Protein AF-A0A2V8G2G8-F1 (afdb_monomer_lite)

pLDDT: mean 90.07, std 10.52, range [40.41, 98.62]

Secondary structure (DSSP, 8-state):
-HHHHHHHHTT---HHHHHHHHHHHHHHHHHHHHHHHHHHHTT------PPP-----SSTHHHHHHHHHHHHHHHHHHHHHHHHHHHT-S-HHHHHHHHHHHHHHHHHHHHHHHHHTT---TT-PPPTTSPPP-----SSS---

Radius of gyration: 16.85 Å; chains: 1; bounding box: 39×32×53 Å

Foldseek 3Di:
DLLLLVVLLLVQWDVLLSVLSVVLNVVVVVLVVVVQVVCVVVVHHDDDDDRDDDDQDDDHPNSNLVSLVVLLVVLVVVLVVCVVVLVPDPPPVSSVSVVVVNVSSVLSSVLSVCVNVPDSCSVHDDDPPDDDDDDTRDSDPDDD

Sequence (144 aa):
MLLRHEAAARLVGQYDINNTYQYILNREEVQLSWLASAIAELGGTVTDEPEPARKASGKGAEAARAILQEDLADAQAFVDRWRPRVEAMSNARHRGMLRVILGETLEQKRFFEQALIGRTDLLGRREKTLAPAHGEVLPTRWIE

Structure (mmCIF, N/CA/C/O backbone):
data_AF-A0A2V8G2G8-F1
#
_entry.id   AF-A0A2V8G2G8-F1
#
loop_
_atom_site.group_PDB
_atom_site.id
_atom_site.type_symbol
_atom_site.label_atom_id
_atom_site.label_alt_id
_atom_site.label_comp_id
_atom_site.label_asym_id
_atom_site.label_entity_id
_atom_site.label_seq_id
_atom_site.pdbx_PDB_ins_code
_atom_site.Cartn_x
_atom_site.Cartn_y
_atom_site.Cartn_z
_atom_site.occupancy
_atom_site.B_iso_or_equiv
_atom_site.auth_seq_id
_atom_site.auth_comp_id
_atom_site.auth_asym_id
_atom_site.auth_atom_id
_atom_site.pdbx_PDB_model_num
ATOM 1 N N . MET A 1 1 ? 3.315 0.481 5.115 1.00 88.44 1 MET A N 1
ATOM 2 C CA . MET A 1 1 ? 3.847 -0.009 3.825 1.00 88.44 1 MET A CA 1
ATOM 3 C C . MET A 1 1 ? 4.535 1.107 3.058 1.00 88.44 1 MET A C 1
ATOM 5 O O . MET A 1 1 ? 5.570 0.807 2.490 1.00 88.44 1 MET A O 1
ATOM 9 N N . LEU A 1 2 ? 4.073 2.362 3.168 1.00 92.75 2 LEU A N 1
ATOM 10 C CA . LEU A 1 2 ? 4.725 3.577 2.643 1.00 92.75 2 LEU A CA 1
ATOM 11 C C . LEU A 1 2 ? 6.251 3.487 2.484 1.00 92.75 2 LEU A C 1
ATOM 13 O O . LEU A 1 2 ? 6.733 3.395 1.364 1.00 92.75 2 LEU A O 1
ATOM 17 N N . LEU A 1 3 ? 7.008 3.402 3.582 1.00 91.56 3 LEU A N 1
ATOM 18 C CA . LEU A 1 3 ? 8.478 3.375 3.526 1.00 91.56 3 LEU A CA 1
ATOM 19 C C . LEU A 1 3 ? 9.044 2.196 2.701 1.00 91.56 3 LEU A C 1
ATOM 21 O O . LEU A 1 3 ? 10.065 2.326 2.032 1.00 91.56 3 LEU A O 1
ATOM 25 N N . ARG A 1 4 ? 8.364 1.037 2.683 1.00 91.69 4 ARG A N 1
ATOM 26 C CA . ARG A 1 4 ? 8.736 -0.096 1.811 1.00 91.69 4 ARG A CA 1
ATOM 27 C C . ARG A 1 4 ? 8.503 0.226 0.340 1.00 91.69 4 ARG A C 1
ATOM 29 O O . ARG A 1 4 ? 9.344 -0.129 -0.487 1.00 91.69 4 ARG A O 1
ATOM 36 N N . HIS A 1 5 ? 7.378 0.857 0.013 1.00 94.31 5 HIS A N 1
ATOM 37 C CA . HIS A 1 5 ? 7.056 1.267 -1.350 1.00 94.31 5 HIS A CA 1
ATOM 38 C C . HIS A 1 5 ? 7.974 2.397 -1.834 1.00 94.31 5 HIS A C 1
ATOM 40 O O . HIS A 1 5 ? 8.356 2.401 -3.000 1.00 94.31 5 HIS A O 1
ATOM 46 N N . GLU A 1 6 ? 8.413 3.300 -0.952 1.00 92.25 6 GLU A N 1
ATOM 47 C CA . GLU A 1 6 ? 9.411 4.321 -1.292 1.00 92.25 6 GLU A CA 1
ATOM 48 C C . GLU A 1 6 ? 10.749 3.675 -1.644 1.00 92.25 6 GLU A C 1
ATOM 50 O O . GLU A 1 6 ? 11.331 3.970 -2.689 1.00 92.25 6 GLU A O 1
ATOM 55 N N . ALA A 1 7 ? 11.206 2.726 -0.823 1.00 90.25 7 ALA A N 1
ATOM 56 C CA . ALA A 1 7 ? 12.416 1.969 -1.107 1.00 90.25 7 ALA A CA 1
ATOM 57 C C . ALA A 1 7 ? 12.304 1.161 -2.415 1.00 90.25 7 ALA A C 1
ATOM 59 O O . ALA A 1 7 ? 13.256 1.118 -3.193 1.00 90.25 7 ALA A O 1
ATOM 60 N N . ALA A 1 8 ? 11.141 0.562 -2.696 1.00 91.38 8 ALA A N 1
ATOM 61 C CA . ALA A 1 8 ? 10.878 -0.134 -3.958 1.00 91.38 8 ALA A CA 1
ATOM 62 C C . ALA A 1 8 ? 10.917 0.810 -5.167 1.00 91.38 8 ALA A C 1
ATOM 64 O O . ALA A 1 8 ? 11.556 0.493 -6.171 1.00 91.38 8 ALA A O 1
ATOM 65 N N . ALA A 1 9 ? 10.308 1.992 -5.062 1.00 91.75 9 ALA A N 1
ATOM 66 C CA . ALA A 1 9 ? 10.296 2.987 -6.129 1.00 91.75 9 ALA A CA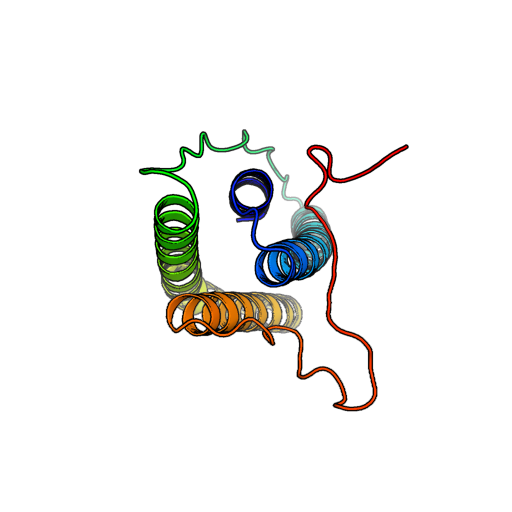 1
ATOM 67 C C . ALA A 1 9 ? 11.712 3.444 -6.525 1.00 91.75 9 ALA A C 1
ATOM 69 O O . ALA A 1 9 ? 11.948 3.775 -7.682 1.00 91.75 9 ALA A O 1
ATOM 70 N N . ARG A 1 10 ? 12.690 3.409 -5.611 1.00 88.50 10 ARG A N 1
ATOM 71 C CA . ARG A 1 10 ? 14.097 3.711 -5.945 1.00 88.50 10 ARG A CA 1
ATOM 72 C C . ARG A 1 10 ? 14.798 2.592 -6.724 1.00 88.50 10 ARG A C 1
ATOM 74 O O . ARG A 1 10 ? 15.849 2.820 -7.314 1.00 88.50 10 ARG A O 1
ATOM 81 N N . LEU A 1 11 ? 14.245 1.382 -6.712 1.00 89.06 11 LEU A N 1
ATOM 82 C CA . LEU A 1 11 ? 14.850 0.180 -7.294 1.00 89.06 11 LEU A CA 1
ATOM 83 C C . LEU A 1 11 ? 14.154 -0.274 -8.587 1.00 89.06 11 LEU A C 1
ATOM 85 O O . LEU A 1 11 ? 14.747 -0.997 -9.389 1.00 89.06 11 LEU A O 1
ATOM 89 N N . VAL A 1 12 ? 12.906 0.143 -8.811 1.00 90.31 12 VAL A N 1
ATOM 90 C CA . VAL A 1 12 ? 12.122 -0.227 -9.995 1.00 90.31 12 VAL A CA 1
ATOM 91 C C . VAL A 1 12 ? 12.280 0.828 -11.088 1.00 90.31 12 VAL A C 1
ATOM 93 O O . VAL A 1 12 ? 11.620 1.860 -11.078 1.00 90.31 12 VAL A O 1
ATOM 96 N N . GLY A 1 13 ? 13.148 0.544 -12.061 1.00 89.00 13 GLY A N 1
ATOM 97 C CA . GLY A 1 13 ? 13.458 1.468 -13.160 1.00 89.00 13 GLY A CA 1
ATOM 98 C C . GLY A 1 13 ? 12.463 1.476 -14.328 1.00 89.00 13 GLY A C 1
ATOM 99 O O . GLY A 1 13 ? 12.563 2.340 -15.195 1.00 89.00 13 GLY A O 1
ATOM 100 N N . GLN A 1 14 ? 11.512 0.534 -14.398 1.00 90.31 14 GLN A N 1
ATOM 101 C CA . GLN A 1 14 ? 10.503 0.555 -15.463 1.00 90.31 14 GLN A CA 1
ATOM 102 C C . GLN A 1 14 ? 9.518 1.699 -15.200 1.00 90.31 14 GLN A C 1
ATOM 104 O O . GLN A 1 14 ? 8.870 1.735 -14.157 1.00 90.31 14 GLN A O 1
ATOM 109 N N . TYR A 1 15 ? 9.423 2.618 -16.158 1.00 89.50 15 TYR A N 1
ATOM 110 C CA . TYR A 1 15 ? 8.749 3.906 -16.001 1.00 89.50 15 TYR A CA 1
ATOM 111 C C . TYR A 1 15 ? 7.276 3.810 -15.563 1.00 89.50 15 TYR A C 1
ATOM 113 O O . TYR A 1 15 ? 6.872 4.483 -14.618 1.00 89.50 15 TYR A O 1
ATOM 121 N N . ASP A 1 16 ? 6.465 2.960 -16.195 1.00 90.75 16 ASP A N 1
ATOM 122 C CA . ASP A 1 16 ? 5.027 2.875 -15.894 1.00 90.75 16 ASP A CA 1
ATOM 123 C C . ASP A 1 16 ? 4.738 2.207 -14.539 1.00 90.75 16 ASP A C 1
ATOM 125 O O . ASP A 1 16 ? 3.850 2.627 -13.790 1.00 90.75 16 ASP A O 1
ATOM 129 N N . ILE A 1 17 ? 5.519 1.186 -14.188 1.00 93.88 17 ILE A N 1
ATOM 130 C CA . ILE A 1 17 ? 5.476 0.526 -12.884 1.00 93.88 17 ILE A CA 1
ATOM 131 C C . ILE A 1 17 ? 5.948 1.513 -11.812 1.00 93.88 17 ILE A C 1
ATOM 133 O O . ILE A 1 17 ? 5.313 1.618 -10.765 1.00 93.88 17 ILE A O 1
ATOM 137 N N . ASN A 1 18 ? 6.997 2.299 -12.073 1.00 93.69 18 ASN A N 1
ATOM 138 C CA . ASN A 1 18 ? 7.444 3.333 -11.142 1.00 93.69 18 ASN A CA 1
ATOM 139 C C . ASN A 1 18 ? 6.376 4.413 -10.920 1.00 93.69 18 ASN A C 1
ATOM 141 O O . ASN A 1 18 ? 6.060 4.735 -9.779 1.00 93.69 18 ASN A O 1
ATOM 145 N N . ASN A 1 19 ? 5.738 4.903 -11.985 1.00 92.75 19 ASN A N 1
ATOM 146 C CA . ASN A 1 19 ? 4.609 5.833 -11.869 1.00 92.75 19 ASN A CA 1
ATOM 147 C C . ASN A 1 19 ? 3.457 5.245 -11.046 1.00 92.75 19 ASN A C 1
ATOM 149 O O . ASN A 1 19 ? 2.780 5.964 -10.311 1.00 92.75 19 ASN A O 1
ATOM 153 N N . THR A 1 20 ? 3.255 3.931 -11.130 1.00 95.62 20 THR A N 1
ATOM 154 C CA . THR A 1 20 ? 2.288 3.228 -10.28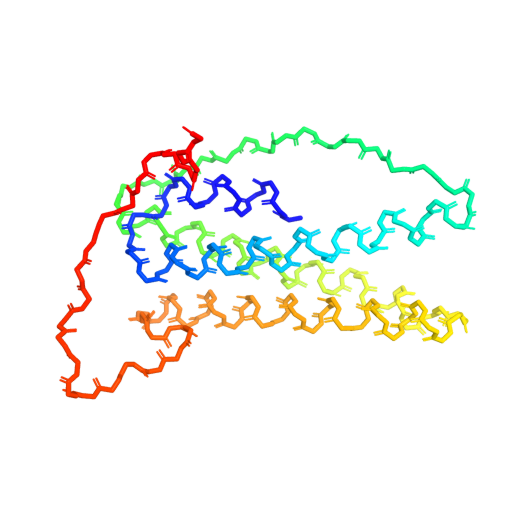6 1.00 95.62 20 THR A CA 1
ATOM 155 C C . THR A 1 20 ? 2.706 3.265 -8.817 1.00 95.62 20 THR A C 1
ATOM 157 O O . THR A 1 20 ? 1.867 3.568 -7.976 1.00 95.62 20 THR A O 1
ATOM 160 N N . TYR A 1 21 ? 3.990 3.082 -8.488 1.00 96.12 21 TYR A N 1
ATOM 161 C CA . TYR A 1 21 ? 4.478 3.330 -7.125 1.00 96.12 21 TYR A CA 1
ATOM 162 C C . TYR A 1 21 ? 4.222 4.770 -6.671 1.00 96.12 21 TYR A C 1
ATOM 164 O O . TYR A 1 21 ? 3.713 4.959 -5.572 1.00 96.12 21 TYR A O 1
ATOM 172 N N . GLN A 1 22 ? 4.487 5.782 -7.503 1.00 94.75 22 GLN A N 1
ATOM 173 C CA . GLN A 1 22 ? 4.217 7.181 -7.133 1.00 94.75 22 GLN A CA 1
ATOM 174 C C . GLN A 1 22 ? 2.732 7.420 -6.825 1.00 94.75 22 GLN A C 1
ATOM 176 O O . GLN A 1 22 ? 2.387 8.081 -5.847 1.00 94.75 22 GLN A O 1
ATOM 181 N N . TYR A 1 23 ? 1.840 6.830 -7.624 1.00 95.50 23 TYR A N 1
ATOM 182 C CA . TYR A 1 23 ? 0.401 6.865 -7.372 1.00 95.50 23 TYR A CA 1
ATOM 183 C C . TYR A 1 23 ? 0.026 6.215 -6.032 1.00 95.50 23 TYR A C 1
ATOM 185 O O . TYR A 1 23 ? -0.775 6.772 -5.278 1.00 95.50 23 TYR A O 1
ATOM 193 N N . ILE A 1 24 ? 0.606 5.050 -5.730 1.00 97.44 24 ILE A N 1
ATOM 194 C CA . ILE A 1 24 ? 0.381 4.327 -4.474 1.00 97.44 24 ILE A CA 1
ATOM 195 C C . ILE A 1 24 ? 0.855 5.163 -3.282 1.00 97.44 24 ILE A C 1
ATOM 197 O O . ILE A 1 24 ? 0.083 5.368 -2.347 1.00 97.44 24 ILE A O 1
ATOM 201 N N . LEU A 1 25 ? 2.078 5.691 -3.343 1.00 96.44 25 LEU A N 1
ATOM 202 C CA . LEU A 1 25 ? 2.686 6.486 -2.276 1.00 96.44 25 LEU A CA 1
ATOM 203 C C . LEU A 1 25 ? 1.844 7.715 -1.930 1.00 96.44 25 LEU A C 1
ATOM 205 O O . LEU A 1 25 ? 1.511 7.922 -0.766 1.00 96.44 25 LEU A O 1
ATOM 209 N N . ASN A 1 26 ? 1.400 8.465 -2.942 1.00 95.38 26 ASN A N 1
ATOM 210 C CA . ASN A 1 26 ? 0.548 9.636 -2.729 1.00 95.38 26 ASN A CA 1
ATOM 211 C C . ASN A 1 26 ? -0.766 9.275 -2.009 1.00 95.38 26 ASN A C 1
ATOM 213 O O . ASN A 1 26 ? -1.276 10.052 -1.204 1.00 95.38 26 ASN A O 1
ATOM 217 N N . ARG A 1 27 ? -1.338 8.093 -2.276 1.00 95.62 27 ARG A N 1
ATOM 218 C CA . ARG A 1 27 ? -2.544 7.622 -1.574 1.00 95.62 27 ARG A CA 1
ATOM 219 C C . ARG A 1 27 ? -2.245 7.184 -0.149 1.00 95.62 27 ARG A C 1
ATOM 221 O O . ARG A 1 27 ? -3.009 7.520 0.753 1.00 95.62 27 ARG A O 1
ATOM 228 N N . GLU A 1 28 ? -1.159 6.448 0.056 1.00 96.69 28 GLU A N 1
ATOM 229 C CA . GLU A 1 28 ? -0.748 5.994 1.383 1.00 96.69 28 GLU A CA 1
ATOM 230 C C . GLU A 1 28 ? -0.442 7.170 2.318 1.00 96.69 28 GLU A C 1
ATOM 232 O O . GLU A 1 28 ? -0.855 7.134 3.473 1.00 96.69 28 GLU A O 1
ATOM 237 N N . GLU A 1 29 ? 0.190 8.239 1.827 1.00 95.50 29 GLU A N 1
ATOM 238 C CA . GLU A 1 29 ? 0.437 9.469 2.596 1.00 95.50 29 GLU A CA 1
ATOM 239 C C . GLU A 1 29 ? -0.870 10.097 3.103 1.00 95.50 29 GLU A C 1
ATOM 241 O O . GLU A 1 29 ? -1.009 10.388 4.294 1.00 95.50 29 GLU A O 1
ATOM 246 N N . VAL A 1 30 ? -1.874 10.237 2.230 1.00 95.88 30 VAL A N 1
ATOM 247 C CA . VAL A 1 30 ? -3.193 10.775 2.608 1.00 95.88 30 VAL A CA 1
ATOM 248 C C . VAL A 1 30 ? -3.891 9.869 3.628 1.00 95.88 30 VAL A C 1
ATOM 250 O O . VAL A 1 30 ? -4.475 10.349 4.602 1.00 95.88 30 VAL A O 1
ATOM 253 N N . GLN A 1 31 ? -3.821 8.552 3.438 1.00 96.25 31 GLN A N 1
ATOM 254 C CA . GLN A 1 31 ? -4.427 7.577 4.348 1.00 96.25 31 GLN A CA 1
ATOM 255 C C . GLN A 1 31 ? -3.753 7.576 5.725 1.00 96.25 31 GLN A C 1
ATOM 257 O O . GLN A 1 31 ? -4.442 7.510 6.744 1.00 96.25 31 GLN A O 1
ATOM 262 N N . LEU A 1 32 ? -2.423 7.673 5.764 1.00 94.81 32 LEU A N 1
ATOM 263 C CA . LEU A 1 32 ? -1.651 7.757 7.001 1.00 94.81 32 LEU A CA 1
ATOM 264 C C . LEU A 1 32 ? -1.897 9.077 7.727 1.00 94.81 32 LEU A C 1
ATOM 266 O O . LEU A 1 32 ? -2.049 9.059 8.945 1.00 94.81 32 LEU A O 1
ATOM 270 N N . SER A 1 33 ? -2.021 10.191 7.000 1.00 95.06 33 SER A N 1
ATOM 271 C CA . SER A 1 33 ? -2.422 11.476 7.579 1.00 95.06 33 SER A CA 1
ATOM 272 C C . SER A 1 33 ? -3.785 11.368 8.270 1.00 95.06 33 SER A C 1
ATOM 274 O O . SER A 1 33 ? -3.910 11.710 9.446 1.00 95.06 33 SER A O 1
ATOM 276 N N . TRP A 1 34 ? -4.783 10.788 7.591 1.00 96.19 34 TRP A N 1
ATOM 277 C CA . TRP A 1 34 ? -6.096 10.545 8.190 1.00 96.19 34 TRP A CA 1
ATOM 278 C C . TRP A 1 34 ? -6.013 9.639 9.429 1.00 96.19 34 TRP A C 1
ATOM 280 O O . TRP A 1 34 ? -6.628 9.936 10.455 1.00 96.19 34 TRP A O 1
ATOM 290 N N . LEU A 1 35 ? -5.245 8.546 9.355 1.00 95.44 35 LEU A N 1
ATOM 291 C CA . LEU A 1 35 ? -5.094 7.602 10.462 1.00 95.44 35 LEU A CA 1
ATOM 292 C C . LEU A 1 35 ? -4.417 8.254 11.673 1.00 95.44 35 LEU A C 1
ATOM 294 O O . LEU A 1 35 ? -4.859 8.042 12.800 1.00 95.44 35 LEU A O 1
ATOM 298 N N . ALA A 1 36 ? -3.385 9.066 11.446 1.00 95.06 36 ALA A N 1
ATOM 299 C CA . ALA A 1 36 ? -2.693 9.795 12.499 1.00 95.06 36 ALA A CA 1
ATOM 300 C C . ALA A 1 36 ? -3.632 10.774 13.215 1.00 95.06 36 ALA A C 1
ATOM 302 O O . ALA A 1 36 ? -3.677 10.782 14.446 1.00 95.06 36 ALA A O 1
ATOM 303 N N . SER A 1 37 ? -4.443 11.528 12.464 1.00 96.00 37 SER A N 1
ATOM 304 C CA . SER A 1 37 ? -5.473 12.395 13.046 1.00 96.00 37 SER A CA 1
ATOM 305 C C . SER A 1 37 ? -6.494 11.599 13.861 1.00 96.00 37 SER A C 1
ATOM 307 O O . SER A 1 37 ? -6.777 11.962 14.998 1.00 96.00 37 SER A O 1
ATOM 309 N N . ALA A 1 38 ? -6.993 10.476 13.336 1.00 95.44 38 ALA A N 1
ATOM 310 C CA . ALA A 1 38 ? -7.962 9.638 14.043 1.00 95.44 38 ALA A CA 1
ATOM 311 C C . ALA A 1 38 ? -7.392 9.032 15.341 1.00 95.44 38 ALA A C 1
ATOM 313 O O . ALA A 1 38 ? -8.103 8.927 16.340 1.00 95.44 38 ALA A O 1
ATOM 314 N N . ILE A 1 39 ? -6.114 8.641 15.350 1.00 95.06 39 ILE A N 1
ATOM 315 C CA . ILE A 1 39 ? -5.424 8.157 16.556 1.00 95.06 39 ILE A CA 1
ATOM 316 C C . ILE A 1 39 ? -5.301 9.282 17.589 1.00 95.06 39 ILE A C 1
ATOM 318 O O . ILE A 1 39 ? -5.613 9.062 18.760 1.00 95.06 39 ILE A O 1
ATOM 322 N N . ALA A 1 40 ? -4.903 10.483 17.163 1.00 96.25 40 ALA A N 1
ATOM 323 C CA . ALA A 1 40 ? -4.775 11.641 18.044 1.00 96.25 40 ALA A CA 1
ATOM 324 C C . ALA A 1 40 ? -6.124 12.068 18.653 1.00 96.25 40 ALA A C 1
ATOM 326 O O . ALA A 1 40 ? -6.200 12.337 19.849 1.00 96.25 40 ALA A O 1
ATOM 327 N N . GLU A 1 41 ? -7.209 12.059 17.869 1.00 94.75 41 GLU A N 1
ATOM 328 C CA . GLU A 1 41 ? -8.575 12.334 18.349 1.00 94.75 41 GLU A CA 1
ATOM 329 C C . GLU A 1 41 ? -9.034 11.345 19.434 1.00 94.75 41 GLU A C 1
ATOM 331 O O . GLU A 1 41 ? -9.823 11.696 20.310 1.00 94.75 41 GLU A O 1
ATOM 336 N N . LEU A 1 42 ? -8.522 10.112 19.402 1.00 95.25 42 LEU A N 1
ATOM 337 C CA . LEU A 1 42 ? -8.772 9.087 20.418 1.00 95.25 42 LEU A CA 1
ATOM 338 C C . LEU A 1 42 ? -7.808 9.173 21.617 1.00 95.25 42 LEU A C 1
ATOM 340 O O . LEU A 1 42 ? -7.851 8.309 22.492 1.00 95.25 42 LEU A O 1
ATOM 344 N N . GLY A 1 43 ? -6.943 10.192 21.668 1.00 96.62 43 GLY A N 1
ATOM 345 C CA . GLY A 1 43 ? -5.943 10.388 22.721 1.00 96.62 43 GLY A CA 1
ATOM 346 C C . GLY A 1 43 ? -4.708 9.491 22.594 1.00 96.62 43 GLY A C 1
ATOM 347 O O . GLY A 1 43 ? -3.943 9.369 23.549 1.00 96.62 43 GLY A O 1
ATOM 348 N N . GLY A 1 44 ? -4.520 8.836 21.446 1.00 95.75 44 GLY A N 1
ATOM 349 C CA . GLY A 1 44 ? -3.334 8.038 21.151 1.00 95.75 44 GLY A CA 1
ATOM 350 C C . GLY A 1 44 ? -2.183 8.870 20.585 1.00 95.75 44 GLY A C 1
ATOM 351 O O . GLY A 1 44 ? -2.344 10.029 20.204 1.00 95.75 44 GLY A O 1
ATOM 352 N N . THR A 1 45 ? -1.014 8.244 20.479 1.00 93.81 45 THR A N 1
ATOM 353 C CA . THR A 1 45 ? 0.171 8.812 19.830 1.00 93.81 45 THR A CA 1
ATOM 354 C C . THR A 1 45 ? 0.624 7.912 18.687 1.00 93.81 45 THR A C 1
ATOM 356 O O . THR A 1 45 ? 0.543 6.685 18.770 1.00 93.81 45 THR A O 1
ATOM 359 N N . VAL A 1 46 ? 1.086 8.526 17.599 1.00 89.44 46 VAL A N 1
ATOM 360 C CA . VAL A 1 46 ? 1.734 7.819 16.491 1.00 89.44 46 VAL A CA 1
ATOM 361 C C . VAL A 1 46 ? 3.234 7.808 16.752 1.00 89.44 46 VAL A C 1
ATOM 363 O O . VAL A 1 46 ? 3.796 8.816 17.173 1.00 89.44 46 VAL A O 1
ATOM 366 N N . THR A 1 47 ? 3.871 6.664 16.527 1.00 86.56 47 THR A N 1
ATOM 367 C CA . THR A 1 47 ? 5.323 6.507 16.625 1.00 86.56 47 THR A CA 1
ATOM 368 C C . THR A 1 47 ? 5.930 6.433 15.238 1.00 86.56 47 THR A C 1
ATOM 370 O O . THR A 1 47 ? 5.379 5.755 14.369 1.00 86.56 47 THR A O 1
ATOM 373 N N . ASP A 1 48 ? 7.086 7.060 15.060 1.00 81.12 48 ASP A N 1
ATOM 374 C CA . ASP A 1 48 ? 7.853 6.918 13.830 1.00 81.12 48 ASP A CA 1
ATOM 375 C C . ASP A 1 48 ? 8.414 5.498 13.711 1.00 81.12 48 ASP A C 1
ATOM 377 O O . ASP A 1 48 ? 8.918 4.919 14.679 1.00 81.12 48 ASP A O 1
ATOM 381 N N . GLU A 1 49 ? 8.338 4.941 12.505 1.00 79.75 49 GLU A N 1
ATOM 382 C CA . GLU A 1 49 ? 9.024 3.701 12.158 1.00 79.75 49 GLU A CA 1
ATOM 383 C C . GLU A 1 49 ? 10.245 4.021 11.289 1.00 79.75 49 GLU A C 1
ATOM 385 O O . GLU A 1 49 ? 10.150 4.846 10.376 1.00 79.75 49 GLU A O 1
ATOM 390 N N . PRO A 1 50 ? 11.397 3.374 11.533 1.00 79.12 50 PRO A N 1
ATOM 391 C CA . PRO A 1 50 ? 12.548 3.532 10.661 1.00 79.12 50 PRO A CA 1
ATOM 392 C C . PRO A 1 50 ? 12.255 2.949 9.276 1.00 79.12 50 PRO A C 1
ATOM 394 O O . PRO A 1 50 ? 11.549 1.945 9.138 1.00 79.12 50 PRO A O 1
ATOM 397 N N . GLU A 1 51 ? 12.861 3.540 8.246 1.00 74.56 51 GLU A N 1
ATOM 398 C CA . GLU A 1 51 ? 12.777 2.998 6.895 1.00 74.56 51 GLU A CA 1
ATOM 399 C C . GLU A 1 51 ? 13.351 1.569 6.858 1.00 74.56 51 GLU A C 1
ATOM 401 O O . GLU A 1 51 ? 14.483 1.333 7.297 1.00 74.56 51 GLU A O 1
ATOM 406 N N . PRO A 1 52 ? 12.590 0.582 6.356 1.00 76.94 52 PRO A N 1
ATOM 407 C CA . PRO A 1 52 ? 13.066 -0.785 6.292 1.00 76.94 52 PRO A CA 1
ATOM 408 C C . PRO A 1 52 ? 14.169 -0.912 5.242 1.00 76.94 52 PRO A C 1
ATOM 410 O O . PRO A 1 52 ? 14.033 -0.456 4.108 1.00 76.94 52 PRO A O 1
ATOM 413 N N . ALA A 1 53 ? 15.245 -1.613 5.597 1.00 74.00 53 ALA A N 1
ATOM 414 C CA . ALA A 1 53 ? 16.302 -1.939 4.651 1.00 74.00 53 ALA A CA 1
ATOM 415 C C . ALA A 1 53 ? 15.753 -2.855 3.546 1.00 74.00 53 ALA A C 1
ATOM 417 O O . ALA A 1 53 ? 15.562 -4.054 3.762 1.00 74.00 53 ALA A O 1
ATOM 418 N N . ARG A 1 54 ? 15.523 -2.297 2.354 1.00 79.19 54 ARG A N 1
ATOM 419 C CA . ARG A 1 54 ? 15.123 -3.060 1.170 1.00 79.19 54 ARG A CA 1
ATOM 420 C C . ARG A 1 54 ? 16.325 -3.307 0.273 1.00 79.19 54 ARG A C 1
ATOM 422 O O . ARG A 1 54 ? 17.108 -2.400 -0.000 1.00 79.19 54 ARG A O 1
ATOM 429 N N . LYS A 1 55 ? 16.488 -4.547 -0.178 1.00 75.00 55 LYS A N 1
ATOM 430 C CA . LYS A 1 55 ? 17.563 -4.935 -1.093 1.00 75.00 55 LYS A CA 1
ATOM 431 C C . LYS A 1 55 ? 16.949 -5.575 -2.320 1.00 75.00 55 LYS A C 1
ATOM 433 O O . LYS A 1 55 ? 16.182 -6.520 -2.199 1.00 75.00 55 LYS A O 1
ATOM 438 N N . ALA A 1 56 ? 17.322 -5.080 -3.492 1.00 74.25 56 ALA A N 1
ATOM 439 C CA . ALA A 1 56 ? 16.984 -5.748 -4.734 1.00 74.25 56 ALA A CA 1
ATOM 440 C C . ALA A 1 56 ? 17.806 -7.046 -4.823 1.00 74.25 56 ALA A C 1
ATOM 442 O O . ALA A 1 56 ? 19.034 -7.014 -4.701 1.00 74.25 56 ALA A O 1
ATOM 443 N N . SER A 1 57 ? 17.146 -8.188 -5.002 1.00 73.38 57 SER A N 1
ATOM 444 C CA . SER A 1 57 ? 17.822 -9.449 -5.310 1.00 73.38 57 SER A CA 1
ATOM 445 C C . SER A 1 57 ? 17.896 -9.618 -6.832 1.00 73.38 57 SER A C 1
ATOM 447 O O . SER A 1 57 ? 16.904 -9.460 -7.528 1.00 73.38 57 SER A O 1
ATOM 449 N N . GLY A 1 58 ? 19.081 -9.892 -7.384 1.00 72.06 58 GLY A N 1
ATOM 450 C CA . GLY A 1 58 ? 19.274 -9.974 -8.842 1.00 72.06 58 GLY A CA 1
ATOM 451 C C . GLY A 1 58 ? 19.597 -8.629 -9.512 1.00 72.06 58 GLY A C 1
ATOM 452 O O . GLY A 1 58 ? 20.035 -7.685 -8.858 1.00 72.06 58 GLY A O 1
ATOM 453 N N . LYS A 1 59 ? 19.454 -8.552 -10.845 1.00 73.00 59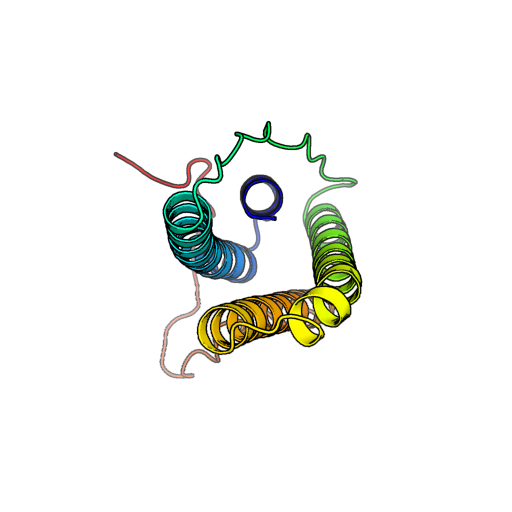 LYS A N 1
ATOM 454 C CA . LYS A 1 59 ? 19.777 -7.359 -11.656 1.00 73.00 59 LYS A CA 1
ATOM 455 C C . LYS A 1 59 ? 18.620 -6.996 -12.588 1.00 73.00 59 LYS A C 1
ATOM 457 O O . LYS A 1 59 ? 17.973 -7.882 -13.140 1.00 73.00 59 LYS A O 1
ATOM 462 N N . GLY A 1 60 ? 18.406 -5.698 -12.812 1.00 81.62 60 GLY A N 1
ATOM 463 C CA . GLY A 1 60 ? 17.446 -5.193 -13.798 1.00 81.62 60 GLY A CA 1
ATOM 464 C C . GLY A 1 60 ? 16.021 -5.710 -13.571 1.00 81.62 60 GLY A C 1
ATOM 465 O O . GLY A 1 60 ? 15.481 -5.590 -12.474 1.00 81.62 60 GLY A O 1
ATOM 466 N N . ALA A 1 61 ? 15.420 -6.299 -14.608 1.00 84.19 61 ALA A N 1
ATOM 467 C CA . ALA A 1 61 ? 14.039 -6.784 -14.581 1.00 84.19 61 ALA A CA 1
ATOM 468 C C . ALA A 1 61 ? 13.780 -7.873 -13.522 1.00 84.19 61 ALA A C 1
ATOM 470 O O . ALA A 1 61 ? 12.714 -7.874 -12.912 1.00 84.19 61 ALA A O 1
ATOM 471 N N . GLU A 1 62 ? 14.753 -8.749 -13.250 1.00 86.38 62 GLU A N 1
ATOM 472 C CA . GLU A 1 62 ? 14.627 -9.775 -12.202 1.00 86.38 62 GLU A CA 1
ATOM 473 C C . GLU A 1 62 ? 14.531 -9.146 -10.810 1.00 86.38 62 GLU A C 1
ATOM 475 O O . GLU A 1 62 ? 13.722 -9.561 -9.983 1.00 86.38 62 GLU A O 1
ATOM 480 N N . ALA A 1 63 ? 15.301 -8.080 -10.581 1.00 87.44 63 ALA A N 1
ATOM 481 C CA . ALA A 1 63 ? 15.275 -7.352 -9.321 1.00 87.44 63 ALA A CA 1
ATOM 482 C C . ALA A 1 63 ? 13.935 -6.637 -9.106 1.00 87.44 63 ALA A C 1
ATOM 484 O O . ALA A 1 63 ? 13.360 -6.706 -8.021 1.00 87.44 63 ALA A O 1
ATOM 485 N N . ALA A 1 64 ? 13.394 -6.021 -10.162 1.00 90.25 64 ALA A N 1
ATOM 486 C CA . ALA A 1 64 ? 12.058 -5.435 -10.128 1.00 90.25 64 ALA A CA 1
ATOM 487 C C . ALA A 1 64 ? 10.975 -6.499 -9.886 1.00 90.25 64 ALA A C 1
ATOM 489 O O . ALA A 1 64 ? 10.072 -6.287 -9.081 1.00 90.25 64 ALA A O 1
ATOM 490 N N . ARG A 1 65 ? 11.079 -7.669 -10.529 1.00 93.75 65 ARG A N 1
ATOM 491 C CA . ARG A 1 65 ? 10.139 -8.781 -10.338 1.00 93.75 65 ARG A CA 1
ATOM 492 C C . ARG A 1 65 ? 10.117 -9.271 -8.889 1.00 93.75 65 ARG A C 1
ATOM 494 O O . ARG A 1 65 ? 9.030 -9.467 -8.354 1.00 93.75 65 ARG A O 1
ATOM 501 N N . ALA A 1 66 ? 11.280 -9.434 -8.258 1.00 93.88 66 ALA A N 1
ATOM 502 C CA . ALA A 1 66 ? 11.368 -9.861 -6.862 1.00 93.88 66 ALA A CA 1
ATOM 503 C C . ALA A 1 66 ? 10.695 -8.853 -5.912 1.00 93.88 66 ALA A C 1
ATOM 505 O O . ALA A 1 66 ? 9.891 -9.238 -5.067 1.00 93.88 66 ALA A O 1
ATOM 506 N N . ILE A 1 67 ? 10.942 -7.555 -6.116 1.00 94.62 67 ILE A N 1
ATOM 507 C CA . ILE A 1 67 ? 10.322 -6.475 -5.331 1.00 94.62 67 ILE A CA 1
ATOM 508 C C . ILE A 1 67 ? 8.793 -6.494 -5.466 1.00 94.62 67 ILE A C 1
ATOM 510 O O . ILE A 1 67 ? 8.082 -6.438 -4.466 1.00 94.62 67 ILE A O 1
ATOM 514 N N . LEU A 1 68 ? 8.280 -6.635 -6.692 1.00 96.31 68 LEU A N 1
ATOM 515 C CA . LEU A 1 68 ? 6.838 -6.706 -6.946 1.00 96.31 68 LEU A CA 1
ATOM 516 C C . LEU A 1 68 ? 6.190 -7.934 -6.285 1.00 96.31 68 LEU A C 1
ATOM 518 O O . LEU A 1 68 ? 5.056 -7.853 -5.822 1.00 96.31 68 LEU A O 1
ATOM 522 N N . GLN A 1 69 ? 6.890 -9.073 -6.231 1.00 96.81 69 GLN A N 1
ATOM 523 C CA . GLN A 1 69 ? 6.409 -10.275 -5.537 1.00 96.81 69 GLN A CA 1
ATOM 524 C C . GLN A 1 69 ? 6.330 -10.073 -4.022 1.00 96.81 69 GLN A C 1
ATOM 526 O O . GLN A 1 69 ? 5.358 -10.504 -3.401 1.00 96.81 69 GLN A O 1
ATOM 531 N N . GLU A 1 70 ? 7.329 -9.415 -3.434 1.00 95.44 70 GLU A N 1
ATOM 532 C CA . GLU A 1 70 ? 7.316 -9.053 -2.016 1.00 95.44 70 GLU A CA 1
ATOM 533 C C . GLU A 1 70 ? 6.150 -8.112 -1.696 1.00 95.44 70 GLU A C 1
ATOM 535 O O . GLU A 1 70 ? 5.381 -8.395 -0.781 1.00 95.44 70 GLU A O 1
ATOM 540 N N . ASP A 1 71 ? 5.966 -7.043 -2.480 1.00 97.31 71 ASP A N 1
ATOM 541 C CA . ASP A 1 71 ? 4.886 -6.072 -2.256 1.00 97.31 71 ASP A CA 1
ATOM 542 C C . ASP A 1 71 ? 3.497 -6.696 -2.434 1.00 97.31 71 ASP A C 1
ATOM 544 O O . ASP A 1 71 ? 2.572 -6.415 -1.668 1.00 97.31 71 ASP A O 1
ATOM 548 N N . LEU A 1 72 ? 3.352 -7.612 -3.397 1.00 98.00 72 LEU A N 1
ATOM 549 C CA . LEU A 1 72 ? 2.138 -8.404 -3.567 1.00 98.00 72 LEU A CA 1
ATOM 550 C C . LEU A 1 72 ? 1.810 -9.224 -2.308 1.00 98.00 72 LEU A C 1
ATOM 552 O O . LEU A 1 72 ? 0.661 -9.240 -1.851 1.00 98.00 72 LEU A O 1
ATOM 556 N N . ALA A 1 73 ? 2.809 -9.922 -1.764 1.00 97.50 73 ALA A N 1
ATOM 557 C CA . ALA A 1 73 ? 2.651 -10.757 -0.578 1.00 97.50 73 ALA A CA 1
ATOM 558 C C . ALA A 1 73 ? 2.365 -9.912 0.672 1.00 97.50 73 ALA A C 1
ATOM 560 O O . ALA A 1 73 ? 1.467 -10.245 1.449 1.00 97.50 73 ALA A O 1
ATOM 561 N N . ASP A 1 74 ? 3.076 -8.797 0.834 1.00 97.06 74 ASP A N 1
ATOM 562 C CA . ASP A 1 74 ? 2.896 -7.853 1.934 1.00 97.06 74 ASP A CA 1
ATOM 563 C C . ASP A 1 74 ? 1.490 -7.242 1.938 1.00 97.06 74 ASP A C 1
ATOM 565 O O . ASP A 1 74 ? 0.852 -7.190 2.993 1.00 97.06 74 ASP A O 1
ATOM 569 N N . ALA A 1 75 ? 0.972 -6.838 0.774 1.00 98.12 75 ALA A N 1
ATOM 570 C CA . ALA A 1 75 ? -0.377 -6.292 0.651 1.00 98.12 75 ALA A CA 1
ATOM 571 C C . ALA A 1 75 ? -1.443 -7.310 1.090 1.00 98.12 75 ALA A C 1
ATOM 573 O O . ALA A 1 75 ? -2.350 -6.981 1.862 1.00 98.12 75 ALA A O 1
ATOM 574 N N . GLN A 1 76 ? -1.310 -8.570 0.661 1.00 98.38 76 GLN A N 1
ATOM 575 C CA . GLN A 1 76 ? -2.218 -9.640 1.076 1.00 98.38 76 GLN A CA 1
ATOM 576 C C . GLN A 1 76 ? -2.122 -9.902 2.587 1.00 98.38 76 GLN A C 1
ATOM 578 O O . GLN A 1 76 ? -3.137 -9.883 3.284 1.00 98.38 76 GLN A O 1
ATOM 583 N N . ALA A 1 77 ? -0.904 -10.062 3.112 1.00 98.31 77 ALA A N 1
ATOM 584 C CA . ALA A 1 77 ? -0.667 -10.297 4.534 1.00 98.31 77 ALA A CA 1
ATOM 585 C C . ALA A 1 77 ? -1.186 -9.144 5.409 1.00 98.31 77 ALA A C 1
ATOM 587 O O . ALA A 1 77 ? -1.731 -9.369 6.494 1.00 98.31 77 ALA A O 1
ATOM 588 N N . PHE A 1 78 ? -1.051 -7.898 4.944 1.00 97.88 78 PHE A N 1
ATOM 589 C CA . PHE A 1 78 ? -1.598 -6.728 5.619 1.00 97.88 78 PHE A CA 1
ATOM 590 C C . PHE A 1 78 ? -3.122 -6.812 5.722 1.00 97.88 78 PHE A C 1
ATOM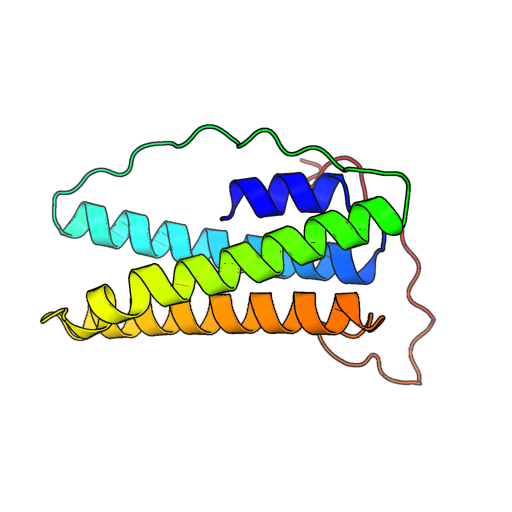 592 O O . PHE A 1 78 ? -3.671 -6.663 6.818 1.00 97.88 78 PHE A O 1
ATOM 599 N N . VAL A 1 79 ? -3.797 -7.094 4.608 1.00 98.56 79 VAL A N 1
ATOM 600 C CA . VAL A 1 79 ? -5.258 -7.185 4.550 1.00 98.56 79 VAL A CA 1
ATOM 601 C C . VAL A 1 79 ? -5.783 -8.333 5.405 1.00 98.56 79 VAL A C 1
ATOM 603 O O . VAL A 1 79 ? -6.703 -8.118 6.195 1.00 98.56 79 VAL A O 1
ATOM 606 N N . ASP A 1 80 ? -5.187 -9.520 5.311 1.00 98.62 80 ASP A N 1
ATOM 607 C CA . ASP A 1 80 ? -5.612 -10.694 6.085 1.00 98.62 80 ASP A CA 1
ATOM 608 C C . ASP A 1 80 ? -5.472 -10.466 7.587 1.00 98.62 80 ASP A C 1
ATOM 610 O O . ASP A 1 80 ? -6.362 -10.803 8.371 1.00 98.62 80 ASP A O 1
ATOM 614 N N . ARG A 1 81 ? -4.381 -9.814 7.995 1.00 98.44 81 ARG A N 1
ATOM 615 C CA . ARG A 1 81 ? -4.153 -9.445 9.390 1.00 98.44 81 ARG A CA 1
ATOM 616 C C . ARG A 1 81 ? -5.196 -8.444 9.887 1.00 98.44 81 ARG A C 1
ATOM 618 O O . ARG A 1 81 ? -5.700 -8.590 11.001 1.00 98.44 81 ARG A O 1
ATOM 625 N N . TRP A 1 82 ? -5.489 -7.393 9.128 1.00 98.31 82 TRP A N 1
ATOM 626 C CA . TRP A 1 82 ? -6.257 -6.258 9.649 1.00 98.31 82 TRP A CA 1
ATOM 627 C C . TRP A 1 82 ? -7.762 -6.369 9.450 1.00 98.31 82 TRP A C 1
ATOM 629 O O . TRP A 1 82 ? -8.507 -5.895 10.309 1.00 98.31 82 TRP A O 1
ATOM 639 N N . ARG A 1 83 ? -8.222 -7.049 8.398 1.00 98.56 83 ARG A N 1
ATOM 640 C CA . ARG A 1 83 ? -9.650 -7.229 8.108 1.00 98.56 83 ARG A CA 1
ATOM 641 C C . ARG A 1 83 ? -10.469 -7.678 9.326 1.00 98.56 83 ARG A C 1
ATOM 643 O O . ARG A 1 83 ? -11.386 -6.944 9.678 1.00 98.56 83 ARG A O 1
ATOM 650 N N . PRO A 1 84 ? -10.159 -8.784 10.032 1.00 98.62 84 PRO A N 1
ATOM 651 C CA . PRO A 1 84 ? -10.988 -9.214 11.162 1.00 98.62 84 PRO A CA 1
ATOM 652 C C . PRO A 1 84 ? -11.050 -8.178 12.297 1.00 98.62 84 PRO A C 1
ATOM 654 O O . PRO A 1 84 ? -12.087 -8.029 12.938 1.00 98.62 84 PRO A O 1
ATOM 657 N N . ARG A 1 85 ? -9.968 -7.419 12.522 1.00 98.31 85 ARG A N 1
ATOM 658 C CA . ARG A 1 85 ? -9.916 -6.368 13.551 1.00 98.31 85 ARG A CA 1
ATOM 659 C C . ARG A 1 85 ? -10.795 -5.178 13.180 1.00 98.31 85 ARG A C 1
ATOM 661 O O . ARG A 1 85 ? -11.527 -4.686 14.029 1.00 98.31 85 ARG A O 1
ATOM 668 N N . VAL A 1 86 ? -10.739 -4.751 11.917 1.00 98.19 86 VAL A N 1
ATOM 669 C CA . VAL A 1 86 ? -11.579 -3.668 11.384 1.00 98.19 86 VAL A CA 1
ATOM 670 C C . VAL A 1 86 ? -13.054 -4.056 11.454 1.00 98.19 86 VAL A C 1
ATOM 672 O O . VAL A 1 86 ? -13.878 -3.270 11.916 1.00 98.19 86 VAL A O 1
ATOM 675 N N . GLU A 1 87 ? -13.394 -5.284 11.062 1.00 98.25 87 GLU A N 1
ATOM 676 C CA . GLU A 1 87 ? -14.777 -5.770 11.084 1.00 98.25 87 GLU A CA 1
ATOM 677 C C . GLU A 1 87 ? -15.374 -5.823 12.497 1.00 98.25 87 GLU A C 1
ATOM 679 O O . GLU A 1 87 ? -16.549 -5.504 12.681 1.00 98.25 87 GLU A O 1
ATOM 684 N N . ALA A 1 88 ? -14.560 -6.132 13.508 1.00 98.12 88 ALA A N 1
ATOM 685 C CA . ALA A 1 88 ? -14.985 -6.162 14.905 1.00 98.12 88 ALA A CA 1
ATOM 686 C C . ALA A 1 88 ? -15.204 -4.768 15.535 1.00 98.12 88 ALA A C 1
ATOM 688 O O . ALA A 1 88 ? -15.721 -4.677 16.649 1.00 98.12 88 ALA A O 1
ATOM 689 N N . MET A 1 89 ? -14.823 -3.670 14.869 1.00 97.06 89 MET A N 1
ATOM 690 C CA . MET A 1 89 ? -14.935 -2.325 15.445 1.00 97.06 89 MET A CA 1
ATOM 691 C C . MET A 1 89 ? -16.391 -1.878 15.594 1.00 97.06 89 MET A C 1
ATOM 693 O O . MET A 1 89 ? -17.179 -1.970 14.654 1.00 97.06 89 MET A O 1
ATOM 697 N N . SER A 1 90 ? -16.727 -1.297 16.748 1.00 96.69 90 SER A N 1
ATOM 698 C CA . SER A 1 90 ? -18.050 -0.717 17.019 1.00 96.69 90 SER A CA 1
ATOM 699 C C . SER A 1 90 ? -18.255 0.649 16.352 1.00 96.69 90 SER A C 1
ATOM 701 O O . SER A 1 90 ? -19.353 0.952 15.887 1.00 96.69 90 SER A O 1
ATOM 703 N N . ASN A 1 91 ? -17.202 1.470 16.256 1.00 95.81 91 ASN A N 1
ATOM 704 C CA . ASN A 1 91 ? -17.269 2.787 15.624 1.00 95.81 91 ASN A CA 1
ATOM 705 C C . ASN A 1 91 ? -17.423 2.650 14.098 1.00 95.81 91 ASN A C 1
ATOM 707 O O . ASN A 1 91 ? -16.469 2.332 13.384 1.00 95.81 91 ASN A O 1
ATOM 711 N N . ALA A 1 92 ? -18.628 2.928 13.595 1.00 96.94 92 ALA A N 1
ATOM 712 C CA . ALA A 1 92 ? -18.968 2.770 12.184 1.00 96.94 92 ALA A CA 1
ATOM 713 C C . ALA A 1 92 ? -18.162 3.688 11.249 1.00 96.94 92 ALA A C 1
ATOM 715 O O . ALA A 1 92 ? -17.796 3.254 10.157 1.00 96.94 92 ALA A O 1
ATOM 716 N N . ARG A 1 93 ? -17.849 4.922 11.675 1.00 95.69 93 ARG A N 1
ATOM 717 C CA . ARG A 1 93 ? -17.071 5.884 10.876 1.00 95.69 93 ARG A CA 1
ATOM 718 C C . ARG A 1 93 ? -15.640 5.391 10.683 1.00 95.69 93 ARG A C 1
ATOM 720 O O . ARG A 1 93 ? -15.172 5.311 9.550 1.00 95.69 93 ARG A O 1
ATOM 727 N N . HIS A 1 94 ? -14.967 5.017 11.771 1.00 96.56 94 HIS A N 1
ATOM 728 C CA . HIS A 1 94 ? -13.589 4.519 11.705 1.00 96.56 94 HIS A CA 1
ATOM 729 C C . HIS A 1 94 ? -13.517 3.197 10.948 1.00 96.56 94 HIS A C 1
ATOM 731 O O . HIS A 1 94 ? -12.673 3.041 10.071 1.00 96.56 94 HIS A O 1
ATOM 737 N N . ARG A 1 95 ? -14.458 2.279 11.207 1.00 98.12 95 ARG A N 1
ATOM 738 C CA . ARG A 1 95 ? -14.568 1.025 10.456 1.00 98.12 95 ARG A CA 1
ATOM 739 C C . ARG A 1 95 ? -14.738 1.268 8.957 1.00 98.12 95 ARG A C 1
ATOM 741 O O . ARG A 1 95 ? -14.081 0.609 8.161 1.00 98.12 95 ARG A O 1
ATOM 748 N N . GLY A 1 96 ? -15.601 2.208 8.566 1.00 98.25 96 GLY A N 1
ATOM 749 C CA . GLY A 1 96 ? -15.827 2.562 7.163 1.00 98.25 96 GLY A CA 1
ATOM 750 C C . GLY A 1 96 ? -14.556 3.056 6.473 1.00 98.25 96 GLY A C 1
ATOM 751 O O . GLY A 1 96 ? -14.183 2.528 5.430 1.00 98.25 96 GLY A O 1
ATOM 752 N N . MET A 1 97 ? -13.850 4.004 7.088 1.00 97.75 97 MET A N 1
ATOM 753 C CA . MET A 1 97 ? -12.599 4.532 6.534 1.00 97.75 97 MET A CA 1
ATOM 754 C C . MET A 1 97 ? -11.485 3.483 6.482 1.00 97.75 97 MET A C 1
ATOM 756 O O . MET A 1 97 ? -10.796 3.366 5.472 1.00 97.75 97 MET A O 1
ATOM 760 N N . LEU A 1 98 ? -11.347 2.651 7.516 1.00 98.31 98 LEU A N 1
ATOM 761 C CA . LEU A 1 98 ? -10.374 1.559 7.511 1.00 98.31 98 LEU A CA 1
ATOM 762 C C . LEU A 1 98 ? -10.700 0.504 6.446 1.00 98.31 98 LEU A C 1
ATOM 764 O O . LEU A 1 98 ? -9.786 -0.018 5.816 1.00 98.31 98 LEU A O 1
ATOM 768 N N . ARG A 1 99 ? -11.981 0.225 6.170 1.00 98.50 99 ARG A N 1
ATOM 769 C CA . ARG A 1 99 ? -12.374 -0.626 5.033 1.00 98.50 99 ARG A CA 1
ATOM 770 C C . ARG A 1 99 ? -11.962 -0.027 3.691 1.00 98.50 99 ARG A C 1
ATOM 772 O O . ARG A 1 99 ? -11.520 -0.782 2.832 1.00 98.50 99 ARG A O 1
ATOM 779 N N . VAL A 1 100 ? -12.082 1.293 3.515 1.00 98.25 100 VAL A N 1
ATOM 780 C CA . VAL A 1 100 ? -11.581 1.975 2.308 1.00 98.25 100 VAL A CA 1
ATOM 781 C C . VAL A 1 100 ? -10.077 1.752 2.173 1.00 98.25 100 VAL A C 1
ATOM 783 O O . VAL A 1 100 ? -9.640 1.299 1.124 1.00 98.25 100 VAL A O 1
ATOM 786 N N . ILE A 1 101 ? -9.303 1.954 3.244 1.00 98.31 101 ILE A N 1
ATOM 787 C CA . ILE A 1 101 ? -7.849 1.717 3.238 1.00 98.31 101 ILE A CA 1
ATOM 788 C C . ILE A 1 101 ? -7.524 0.261 2.865 1.00 98.31 101 ILE A C 1
ATOM 790 O O . ILE A 1 101 ? -6.693 0.024 1.994 1.00 98.31 101 ILE A O 1
ATOM 794 N N . LEU A 1 102 ? -8.219 -0.726 3.447 1.00 98.56 102 LEU A N 1
ATOM 795 C CA . LEU A 1 102 ? -8.027 -2.137 3.080 1.00 98.56 102 LEU A CA 1
ATOM 796 C C . LEU A 1 102 ? -8.397 -2.432 1.617 1.00 98.56 102 LEU A C 1
ATOM 798 O O . LEU A 1 102 ? -7.764 -3.277 0.986 1.00 98.56 102 LEU A O 1
ATOM 802 N N . GLY A 1 103 ? -9.417 -1.761 1.078 1.00 98.56 103 GLY A N 1
ATOM 803 C CA . GLY A 1 103 ? -9.791 -1.857 -0.333 1.00 98.56 103 GLY A CA 1
ATOM 804 C C . GLY A 1 103 ? -8.721 -1.276 -1.258 1.00 98.56 103 GLY A C 1
ATOM 805 O O . GLY A 1 103 ? -8.351 -1.909 -2.241 1.00 98.56 103 GLY A O 1
ATOM 806 N N . GLU A 1 104 ? -8.164 -0.122 -0.902 1.00 98.06 104 GLU A N 1
ATOM 807 C CA . GLU A 1 104 ? -7.056 0.512 -1.623 1.00 98.06 104 GLU A CA 1
ATOM 808 C C . GLU A 1 104 ? -5.793 -0.360 -1.593 1.00 98.06 104 GLU A C 1
ATOM 810 O O . GLU A 1 104 ? -5.131 -0.518 -2.614 1.00 98.06 104 GLU A O 1
ATOM 815 N N . THR A 1 105 ? -5.496 -1.031 -0.474 1.00 98.44 105 THR A N 1
ATOM 816 C CA . THR A 1 105 ? -4.408 -2.022 -0.418 1.00 98.44 105 THR A CA 1
ATOM 817 C C . THR A 1 105 ? -4.638 -3.210 -1.360 1.00 98.44 105 THR A C 1
ATOM 819 O O . THR A 1 105 ? -3.696 -3.714 -1.972 1.00 98.44 105 THR A O 1
ATOM 822 N N . LEU A 1 106 ? -5.881 -3.669 -1.528 1.00 98.56 106 LEU A N 1
ATOM 823 C CA . LEU A 1 106 ? -6.186 -4.714 -2.513 1.00 98.56 106 LEU A CA 1
ATOM 824 C C . LEU A 1 106 ? -6.035 -4.220 -3.956 1.00 98.56 106 LEU A C 1
ATOM 826 O O . LEU A 1 106 ? -5.643 -4.995 -4.827 1.00 98.56 106 LEU A O 1
ATOM 830 N N . GLU A 1 107 ? -6.300 -2.943 -4.211 1.00 98.12 107 GLU A N 1
ATOM 831 C CA . GLU A 1 107 ? -6.053 -2.339 -5.519 1.00 98.12 107 GLU A CA 1
ATOM 832 C C . GLU A 1 107 ? -4.548 -2.232 -5.815 1.00 98.12 107 GLU A C 1
ATOM 834 O O . GLU A 1 107 ? -4.107 -2.581 -6.909 1.00 98.12 107 GLU A O 1
ATOM 839 N N . GLN A 1 108 ? -3.735 -1.873 -4.815 1.00 97.94 108 GLN A N 1
ATOM 840 C CA . GLN A 1 108 ? -2.268 -1.933 -4.905 1.00 97.94 108 GLN A CA 1
ATOM 841 C C . GLN A 1 108 ? -1.794 -3.344 -5.278 1.00 97.94 108 GLN A C 1
ATOM 843 O O . GLN A 1 108 ? -1.051 -3.526 -6.244 1.00 97.94 108 GLN A O 1
ATOM 848 N N . LYS A 1 109 ? -2.308 -4.363 -4.574 1.00 98.25 109 LYS A N 1
ATOM 849 C CA . LYS A 1 109 ? -2.049 -5.778 -4.872 1.00 98.25 109 LYS A CA 1
ATOM 850 C C . LYS A 1 109 ? -2.385 -6.125 -6.329 1.00 98.25 109 LYS A C 1
ATOM 852 O O . LYS A 1 109 ? -1.580 -6.763 -7.008 1.00 98.25 109 LYS A O 1
ATOM 857 N N . ARG A 1 110 ? -3.538 -5.667 -6.834 1.00 98.12 110 ARG A N 1
ATOM 858 C CA . ARG A 1 110 ? -3.968 -5.876 -8.227 1.00 98.12 110 ARG A CA 1
ATOM 859 C C . ARG A 1 110 ? -2.980 -5.275 -9.231 1.00 98.12 110 ARG A C 1
ATOM 861 O O . ARG A 1 110 ? -2.739 -5.882 -10.277 1.00 98.12 110 ARG A O 1
ATOM 868 N N . PHE A 1 111 ? -2.403 -4.106 -8.947 1.00 97.94 111 PHE A N 1
ATOM 869 C CA . PHE A 1 111 ? -1.372 -3.520 -9.809 1.00 97.94 111 PHE A CA 1
ATOM 870 C C . PHE A 1 111 ? -0.118 -4.394 -9.870 1.00 97.94 111 PHE A C 1
ATOM 872 O O . PHE A 1 111 ? 0.373 -4.664 -10.966 1.00 97.94 111 PHE A O 1
ATOM 879 N N . PHE A 1 112 ? 0.367 -4.889 -8.728 1.00 97.94 112 PHE A N 1
ATOM 880 C CA . PHE A 1 112 ? 1.548 -5.757 -8.686 1.00 97.94 112 PHE A CA 1
ATOM 881 C C . PHE A 1 112 ? 1.311 -7.085 -9.416 1.00 97.94 112 PHE A C 1
ATOM 883 O O . PHE A 1 112 ? 2.154 -7.517 -10.200 1.00 97.94 112 PHE A O 1
ATOM 890 N N . GLU A 1 113 ? 0.132 -7.689 -9.255 1.00 98.25 113 GLU A N 1
ATOM 891 C CA . GLU A 1 113 ? -0.305 -8.862 -10.028 1.00 98.25 113 GLU A CA 1
ATOM 892 C C . GLU A 1 113 ? -0.227 -8.622 -11.538 1.00 98.25 113 GLU A C 1
ATOM 894 O O . GLU A 1 113 ? 0.311 -9.442 -12.284 1.00 98.25 113 GLU A O 1
ATOM 899 N N . GLN A 1 114 ? -0.742 -7.480 -11.995 1.00 97.50 114 GLN A N 1
ATOM 900 C CA . GLN A 1 114 ? -0.728 -7.114 -13.409 1.00 97.50 114 GLN A CA 1
ATOM 901 C C . GLN A 1 114 ? 0.685 -6.840 -13.926 1.00 97.50 114 GLN A C 1
ATOM 903 O O . GLN A 1 114 ? 1.034 -7.291 -15.018 1.00 97.50 114 GLN A O 1
ATOM 908 N N . ALA A 1 115 ? 1.516 -6.165 -13.135 1.00 96.50 115 ALA A N 1
ATOM 909 C CA . ALA A 1 115 ? 2.913 -5.923 -13.468 1.00 96.50 115 ALA A CA 1
ATOM 910 C C . ALA A 1 115 ? 3.692 -7.242 -13.618 1.00 96.50 115 ALA A C 1
ATOM 912 O O . ALA A 1 115 ? 4.453 -7.418 -14.568 1.00 96.50 115 ALA A O 1
ATOM 913 N N . LEU A 1 116 ? 3.449 -8.215 -12.732 1.00 97.00 116 LEU A N 1
ATOM 914 C CA . LEU A 1 116 ? 4.123 -9.518 -12.733 1.00 97.00 116 LEU A CA 1
ATOM 915 C C . LEU A 1 116 ? 3.773 -10.410 -13.931 1.00 97.00 116 LEU A C 1
ATOM 917 O O . LEU A 1 116 ? 4.571 -11.292 -14.274 1.00 97.00 116 LEU A O 1
ATOM 921 N N . ILE A 1 117 ? 2.624 -10.178 -14.573 1.00 96.50 117 ILE A N 1
ATOM 922 C CA . ILE A 1 117 ? 2.251 -10.804 -15.853 1.00 96.50 117 ILE A CA 1
ATOM 923 C C . ILE A 1 117 ? 2.645 -9.947 -17.070 1.00 96.50 117 ILE A C 1
ATOM 925 O O . ILE A 1 117 ? 2.265 -10.267 -18.194 1.00 96.50 117 ILE A O 1
ATOM 929 N N . GLY A 1 118 ? 3.401 -8.865 -16.860 1.00 93.81 118 GLY A N 1
ATOM 930 C CA . GLY A 1 118 ? 3.985 -8.039 -17.918 1.00 93.81 118 GLY A CA 1
ATOM 931 C C . GLY A 1 118 ? 3.123 -6.869 -18.394 1.00 93.81 118 GLY A C 1
ATOM 932 O O . GLY A 1 118 ? 3.438 -6.280 -19.426 1.00 93.81 118 GLY A O 1
ATOM 933 N N . ARG A 1 119 ? 2.043 -6.508 -17.686 1.00 93.31 119 ARG A N 1
ATOM 934 C CA . ARG A 1 119 ? 1.273 -5.302 -18.029 1.00 93.31 119 ARG A CA 1
ATOM 935 C C . ARG A 1 119 ? 1.968 -4.044 -17.528 1.00 93.31 119 ARG A C 1
ATOM 937 O O . ARG A 1 119 ? 2.437 -3.991 -16.397 1.00 93.31 119 ARG A O 1
ATOM 944 N N . THR A 1 120 ? 1.947 -3.009 -18.359 1.00 89.94 120 THR A N 1
ATOM 945 C CA . THR A 1 120 ? 2.463 -1.673 -18.029 1.00 89.94 120 THR A CA 1
ATOM 946 C C . THR A 1 120 ? 1.365 -0.609 -17.994 1.00 89.94 120 THR A C 1
ATOM 948 O O . THR A 1 120 ? 1.562 0.468 -17.452 1.00 89.94 120 THR A O 1
ATOM 951 N N . ASP A 1 121 ? 0.157 -0.908 -18.474 1.00 90.81 121 ASP A N 1
ATOM 952 C CA . ASP A 1 121 ? -1.010 -0.018 -18.453 1.00 90.81 121 ASP A CA 1
ATOM 953 C C . ASP A 1 121 ? -1.786 -0.098 -17.121 1.00 90.81 121 ASP A C 1
ATOM 955 O O . ASP A 1 121 ? -3.013 -0.226 -17.087 1.00 90.81 121 ASP A O 1
ATOM 959 N N . LEU A 1 122 ? -1.042 -0.062 -16.010 1.00 92.94 122 LEU A N 1
ATOM 960 C CA . LEU A 1 122 ? -1.540 -0.315 -14.653 1.00 92.94 122 LEU A CA 1
ATOM 961 C C . LEU A 1 122 ? -2.508 0.774 -14.180 1.00 92.94 122 LEU A C 1
ATOM 963 O O . LEU A 1 122 ? -3.562 0.465 -13.628 1.00 92.94 122 LEU A O 1
ATOM 967 N N . LEU A 1 123 ? -2.193 2.036 -14.481 1.00 91.69 123 LEU A N 1
ATOM 968 C CA . LEU A 1 123 ? -3.018 3.207 -14.158 1.00 91.69 123 LEU A CA 1
ATOM 969 C C . LEU A 1 123 ? -4.069 3.524 -15.236 1.00 91.69 123 LEU A C 1
ATOM 971 O O . LEU A 1 123 ? -4.683 4.590 -15.220 1.00 91.69 123 LEU A O 1
ATOM 975 N N . GLY A 1 124 ? -4.283 2.605 -16.179 1.00 87.75 124 GLY A N 1
ATOM 976 C CA . GLY A 1 124 ? -5.207 2.769 -17.293 1.00 87.75 124 GLY A CA 1
ATOM 977 C C . GLY A 1 124 ? -4.517 2.691 -18.651 1.00 87.75 124 GLY A C 1
ATOM 978 O O . GLY A 1 124 ? -3.299 2.812 -18.784 1.00 87.75 124 GLY A O 1
ATOM 979 N N . ARG A 1 125 ? -5.327 2.471 -19.689 1.00 84.25 125 ARG A N 1
ATOM 980 C CA . ARG A 1 125 ? -4.848 2.389 -21.071 1.00 84.25 125 ARG A CA 1
ATOM 981 C C . ARG A 1 125 ? -4.610 3.783 -21.623 1.00 84.25 125 ARG A C 1
ATOM 983 O O . ARG A 1 125 ? -5.504 4.624 -21.582 1.00 84.25 125 ARG A O 1
ATOM 990 N N . ARG A 1 126 ? -3.436 3.989 -22.219 1.00 74.31 126 ARG A N 1
ATOM 991 C CA . ARG A 1 126 ? -3.195 5.163 -23.062 1.00 74.31 126 ARG A CA 1
ATOM 992 C C . ARG A 1 126 ? -4.058 5.072 -24.316 1.00 74.31 126 ARG A C 1
ATOM 994 O O . ARG A 1 126 ? -4.246 3.995 -24.886 1.00 74.31 126 ARG A O 1
ATOM 1001 N N . GLU 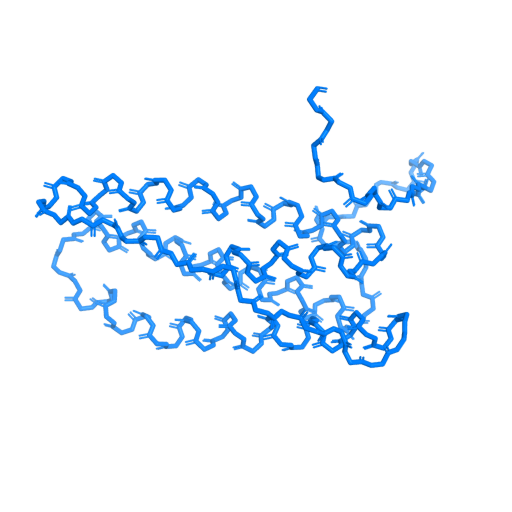A 1 127 ? -4.573 6.213 -24.743 1.00 81.38 127 GLU A N 1
ATOM 1002 C CA . GLU A 1 127 ? -5.277 6.320 -26.012 1.00 81.38 127 GLU A CA 1
ATOM 1003 C C . GLU A 1 127 ? -4.308 6.058 -27.176 1.00 81.38 127 GLU A C 1
ATOM 1005 O O . GLU A 1 127 ? -3.150 6.474 -27.138 1.00 81.38 127 GLU A O 1
ATOM 1010 N N . LYS A 1 128 ? -4.771 5.358 -28.220 1.00 76.19 128 LYS A N 1
ATOM 1011 C CA . LYS A 1 128 ? -3.930 4.935 -29.360 1.00 76.19 128 LYS A CA 1
ATOM 1012 C C . LYS A 1 128 ? -3.357 6.103 -30.171 1.00 76.19 128 LYS A C 1
ATOM 1014 O O . LYS A 1 128 ? -2.427 5.906 -30.942 1.00 76.19 128 LYS A O 1
ATOM 1019 N N . THR A 1 129 ? -3.946 7.284 -30.030 1.00 81.81 129 THR A N 1
ATOM 1020 C CA . THR A 1 129 ? -3.556 8.527 -30.703 1.00 81.81 129 THR A CA 1
ATOM 1021 C C . THR A 1 129 ? -2.393 9.238 -30.009 1.00 81.81 129 THR A C 1
ATOM 1023 O O . THR A 1 129 ? -1.801 10.142 -30.594 1.00 81.81 129 THR A O 1
ATOM 1026 N N . LEU A 1 130 ? -2.041 8.842 -28.780 1.00 74.31 130 LEU A N 1
ATOM 1027 C CA . LEU A 1 130 ? -0.953 9.449 -28.019 1.00 74.31 130 LEU A CA 1
ATOM 1028 C C . LEU A 1 130 ? 0.401 8.838 -28.397 1.00 74.31 130 LEU A C 1
ATOM 1030 O O . LEU A 1 130 ? 0.526 7.630 -28.598 1.00 74.31 130 LEU A O 1
ATOM 1034 N N . ALA A 1 131 ? 1.436 9.680 -28.425 1.00 73.12 131 ALA A N 1
ATOM 1035 C CA . ALA A 1 131 ? 2.812 9.242 -28.637 1.00 73.12 131 ALA A CA 1
ATOM 1036 C C . ALA A 1 131 ? 3.269 8.226 -27.561 1.00 73.12 131 ALA A C 1
ATOM 1038 O O . ALA A 1 131 ? 2.745 8.250 -26.431 1.00 73.12 131 ALA A O 1
ATOM 1039 N N . PRO A 1 132 ? 4.259 7.360 -27.881 1.00 72.62 132 PRO A N 1
ATOM 1040 C CA . PRO A 1 132 ? 4.815 6.402 -26.931 1.00 72.62 132 PRO A CA 1
ATOM 1041 C C . PRO A 1 132 ? 5.262 7.065 -25.627 1.00 72.62 132 PRO A C 1
ATOM 1043 O O . PRO A 1 132 ? 5.824 8.166 -25.630 1.00 72.62 132 PRO A O 1
ATOM 1046 N N . ALA A 1 133 ? 5.026 6.374 -24.510 1.00 70.31 133 ALA A N 1
ATOM 1047 C CA . ALA A 1 133 ? 5.586 6.774 -23.228 1.00 70.31 133 ALA A CA 1
ATOM 1048 C C . ALA A 1 133 ? 7.117 6.693 -23.310 1.00 70.31 133 ALA A C 1
ATOM 1050 O O . ALA A 1 133 ? 7.673 5.666 -23.693 1.00 70.31 133 ALA A O 1
ATOM 1051 N N . HIS A 1 134 ? 7.778 7.795 -22.982 1.00 69.12 134 HIS A N 1
ATOM 1052 C CA . HIS A 1 134 ? 9.225 7.906 -22.894 1.00 69.12 134 HIS A CA 1
ATOM 1053 C C . HIS A 1 134 ? 9.555 8.629 -21.592 1.00 69.12 134 HIS A C 1
ATOM 1055 O O . HIS A 1 134 ? 8.840 9.550 -21.194 1.00 69.12 134 HIS A O 1
ATOM 1061 N N . GLY A 1 135 ? 10.610 8.191 -20.918 1.00 74.44 135 GLY A N 1
ATOM 1062 C CA . GLY A 1 135 ? 11.020 8.758 -19.645 1.00 74.44 135 GLY A CA 1
ATOM 1063 C C . GLY A 1 135 ? 11.973 7.836 -18.905 1.00 74.44 135 GLY A C 1
ATOM 1064 O O . GLY A 1 135 ? 12.017 6.630 -19.151 1.00 74.44 135 GLY A O 1
ATOM 1065 N N . GLU A 1 136 ? 12.721 8.429 -17.987 1.00 76.88 136 GLU A N 1
ATOM 1066 C CA . GLU A 1 136 ? 13.587 7.726 -17.053 1.00 76.88 136 GLU A CA 1
ATOM 1067 C C . GLU A 1 136 ? 13.134 8.049 -15.631 1.00 76.88 136 GLU A C 1
ATOM 1069 O O . GLU A 1 136 ? 12.569 9.113 -15.363 1.00 76.88 136 GLU A O 1
ATOM 1074 N N . VAL A 1 137 ? 13.352 7.107 -14.720 1.00 80.69 137 VAL A N 1
ATOM 1075 C CA . VAL A 1 137 ? 13.092 7.317 -13.297 1.00 80.69 137 VAL A CA 1
ATOM 1076 C C . VAL A 1 137 ? 14.220 8.176 -12.736 1.00 80.69 137 VAL A C 1
ATOM 1078 O O . VAL A 1 137 ? 15.388 7.795 -12.816 1.00 80.69 137 VAL A O 1
ATOM 1081 N N . LEU A 1 138 ? 13.879 9.332 -12.165 1.00 77.81 138 LEU A N 1
ATOM 1082 C CA . LEU A 1 138 ? 14.857 10.179 -11.489 1.00 77.81 138 LEU A CA 1
ATOM 1083 C C . LEU A 1 138 ? 15.338 9.509 -10.189 1.00 77.81 138 LEU A C 1
ATOM 1085 O O . LEU A 1 138 ? 14.545 8.867 -9.499 1.00 77.81 138 LEU A O 1
ATOM 1089 N N . PRO A 1 139 ? 16.618 9.679 -9.809 1.00 71.25 139 PRO A N 1
ATOM 1090 C CA . PRO A 1 139 ? 17.154 9.103 -8.574 1.00 71.25 139 PRO A CA 1
ATOM 1091 C C . PRO A 1 139 ? 16.536 9.721 -7.308 1.00 71.25 139 PRO A C 1
ATOM 1093 O O . PRO A 1 139 ? 16.597 9.121 -6.235 1.00 71.25 139 PRO A O 1
ATOM 1096 N N . THR A 1 140 ? 15.937 10.908 -7.424 1.00 71.88 140 THR A N 1
ATOM 1097 C CA . THR A 1 140 ? 15.246 11.628 -6.350 1.00 71.88 140 THR A CA 1
ATOM 1098 C C . THR A 1 140 ? 13.784 11.875 -6.722 1.00 71.88 140 THR A C 1
ATOM 1100 O O . THR A 1 140 ? 13.470 12.224 -7.857 1.00 71.88 140 THR A O 1
ATOM 1103 N N . ARG A 1 141 ? 12.880 11.683 -5.748 1.00 64.31 141 ARG A N 1
ATOM 1104 C CA . ARG A 1 141 ? 11.416 11.764 -5.935 1.00 64.31 141 ARG A CA 1
ATOM 1105 C C . ARG A 1 141 ? 10.915 13.199 -6.153 1.00 64.31 141 ARG A C 1
ATOM 1107 O O . ARG A 1 141 ? 9.970 13.394 -6.907 1.00 64.31 141 ARG A O 1
ATOM 1114 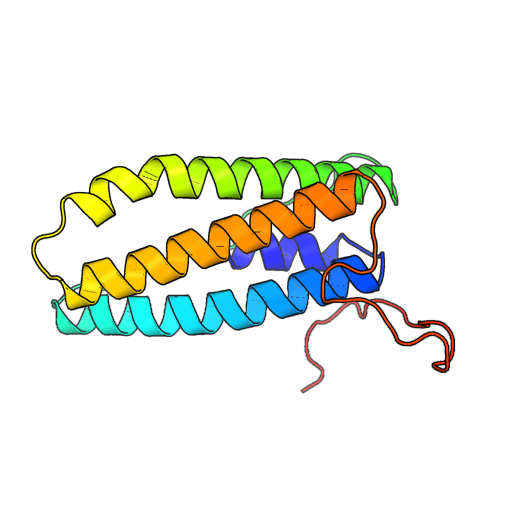N N . TRP A 1 142 ? 11.561 14.184 -5.528 1.00 57.06 142 TRP A N 1
ATOM 1115 C CA . TRP A 1 142 ? 11.202 15.601 -5.601 1.00 57.06 142 TRP A CA 1
ATOM 1116 C C . TRP A 1 142 ? 12.453 16.434 -5.898 1.00 57.06 142 TRP A C 1
ATOM 1118 O O . TRP A 1 142 ? 13.515 16.180 -5.326 1.00 57.06 142 TRP A O 1
ATOM 1128 N N . ILE A 1 143 ? 12.332 17.392 -6.816 1.00 51.34 143 ILE A N 1
ATOM 1129 C CA . ILE A 1 143 ? 13.263 18.516 -6.936 1.00 51.34 143 ILE A CA 1
ATOM 1130 C C . ILE A 1 143 ? 12.580 19.650 -6.172 1.00 51.34 143 ILE A C 1
ATOM 1132 O O . ILE A 1 143 ? 11.501 20.074 -6.586 1.00 51.34 143 ILE A O 1
ATOM 1136 N N . GLU A 1 144 ? 13.148 20.053 -5.036 1.00 40.41 144 GLU A N 1
ATOM 1137 C CA . GLU A 1 144 ? 12.780 21.310 -4.367 1.00 40.41 144 GLU A CA 1
ATOM 1138 C C . GLU A 1 144 ? 13.390 22.511 -5.098 1.00 40.41 144 GLU A C 1
ATOM 1140 O O . GLU A 1 144 ? 14.544 22.390 -5.577 1.00 40.41 144 GLU A O 1
#